Protein AF-A0A093FVK5-F1 (afdb_monomer_lite)

Foldseek 3Di:
DKKWKAFPPRDIFIWDCPDVQKIKTFQVCVVRPQIKIWPQDPDPPDDDPRTDIDGFDDKAQDPPDDDVVVDSRMIMTD

InterPro domains:
  IPR001254 Serine proteases, trypsin domain [PF00089] (1-78)
  IPR001254 Serine proteases, trypsin domain [PS50240] (1-78)
  IPR001314 Peptidase S1A, chymotrypsin family [PR00722] (14-29)
  IPR001314 Peptidase S1A, chymotrypsin family [PR00722] (69-78)
  IPR009003 Peptidase S1, PA clan [SSF50494] (1-78)

Sequence (78 aa):
YMAYLQGKNNQFCGGFLVAPNWVMTAAQCFVHKPLTVILGAHTIQRREESWQTFEVQEYHCHPDFISPKKGNDILLLK

Radius of gyration: 12.37 Å; chains: 1; bounding box: 26×22×35 Å

pLDDT: mean 96.5, std 2.35, range [85.62, 98.62]

Secondary structure (DSSP, 8-state):
-EEEEE-GGG-EEEEEEEETTEEEE-GGGGGGPSPEEEES-S-SSS--TT-EEEE---EEE-TT---GGGS---EEE-

Organism: Gavia stellata (NCBI:txid37040)

Structure (mmCIF, N/CA/C/O backbone):
data_AF-A0A093FVK5-F1
#
_entry.id   AF-A0A093FVK5-F1
#
loop_
_atom_site.group_PDB
_atom_site.id
_atom_site.type_symbol
_atom_site.label_atom_id
_atom_site.label_alt_id
_atom_site.label_comp_id
_atom_site.label_asym_id
_atom_site.label_entity_id
_atom_site.label_seq_id
_atom_site.pdbx_PDB_ins_code
_atom_site.Cartn_x
_atom_site.Cartn_y
_atom_site.Cartn_z
_atom_site.occupancy
_atom_site.B_iso_or_equiv
_atom_site.auth_seq_id
_atom_site.auth_comp_id
_atom_site.auth_asym_id
_atom_site.auth_atom_id
_atom_site.pdbx_PDB_model_num
ATOM 1 N N . TYR A 1 1 ? -10.911 7.673 1.102 1.00 86.06 1 TYR A N 1
ATOM 2 C CA . TYR A 1 1 ? -10.134 6.987 0.049 1.00 86.06 1 TYR A CA 1
ATOM 3 C C . TYR A 1 1 ? -8.627 7.007 0.302 1.00 86.06 1 TYR A C 1
ATOM 5 O O . TYR A 1 1 ? -7.953 6.110 -0.182 1.00 86.06 1 TYR A O 1
ATOM 13 N N . MET A 1 2 ? -8.084 7.988 1.039 1.00 96.19 2 MET A N 1
ATOM 14 C CA . MET A 1 2 ? -6.659 8.025 1.395 1.00 96.19 2 MET A CA 1
ATOM 15 C C . MET A 1 2 ? -6.253 6.818 2.250 1.00 96.19 2 MET A C 1
ATOM 17 O O . MET A 1 2 ? -7.022 6.390 3.114 1.00 96.19 2 MET A O 1
ATOM 21 N N . ALA A 1 3 ? -5.045 6.315 2.012 1.00 97.88 3 ALA A N 1
ATOM 22 C CA . ALA A 1 3 ? -4.414 5.243 2.766 1.00 97.88 3 ALA A CA 1
ATOM 23 C C . ALA A 1 3 ? -3.054 5.703 3.298 1.00 97.88 3 ALA A C 1
ATOM 25 O O . ALA A 1 3 ? -2.254 6.280 2.555 1.00 97.88 3 ALA A O 1
ATOM 26 N N . TYR A 1 4 ? -2.788 5.423 4.569 1.00 97.94 4 TYR A N 1
ATOM 27 C CA . TYR A 1 4 ? -1.455 5.527 5.148 1.00 97.94 4 TYR A CA 1
ATOM 28 C C . TYR A 1 4 ? -0.786 4.158 5.081 1.00 97.94 4 TYR A C 1
ATOM 30 O O . TYR A 1 4 ? -1.387 3.160 5.474 1.00 97.94 4 TYR A O 1
ATOM 38 N N . LEU A 1 5 ? 0.441 4.099 4.572 1.00 97.94 5 LEU A N 1
ATOM 39 C CA . LEU A 1 5 ? 1.213 2.864 4.509 1.00 97.94 5 LEU A CA 1
ATOM 40 C C . LEU A 1 5 ? 2.368 2.949 5.484 1.00 97.94 5 LEU A C 1
ATOM 42 O O . LEU A 1 5 ? 3.255 3.784 5.316 1.00 97.94 5 LEU A O 1
ATOM 46 N N . GLN A 1 6 ? 2.363 2.062 6.467 1.00 97.38 6 GLN A N 1
ATOM 47 C CA . GLN A 1 6 ? 3.455 1.899 7.409 1.00 97.38 6 GLN A CA 1
ATOM 48 C C . GLN A 1 6 ? 4.375 0.786 6.914 1.00 97.38 6 GLN A C 1
ATOM 50 O O . GLN A 1 6 ? 3.926 -0.337 6.707 1.00 97.38 6 GLN A O 1
ATOM 55 N N . GLY A 1 7 ? 5.648 1.099 6.703 1.00 96.12 7 GLY A N 1
ATOM 56 C CA . GLY A 1 7 ? 6.677 0.130 6.348 1.00 96.12 7 GLY A CA 1
ATOM 57 C C . GLY A 1 7 ? 7.674 -0.119 7.477 1.00 96.12 7 GLY A C 1
ATOM 58 O O . GLY A 1 7 ? 7.570 0.429 8.577 1.00 96.12 7 GLY A O 1
ATOM 59 N N . LYS A 1 8 ? 8.699 -0.926 7.191 1.00 92.75 8 LYS A N 1
ATOM 60 C CA . LYS A 1 8 ? 9.804 -1.186 8.125 1.00 92.75 8 LYS A CA 1
ATOM 61 C C . LYS A 1 8 ? 10.547 0.099 8.511 1.00 92.75 8 LYS A C 1
ATOM 63 O O . LYS A 1 8 ? 10.641 1.041 7.724 1.00 92.75 8 LYS A O 1
ATOM 68 N N . ASN A 1 9 ? 11.173 0.094 9.688 1.00 89.38 9 ASN A N 1
ATOM 69 C CA . ASN A 1 9 ? 12.044 1.175 10.178 1.00 89.38 9 ASN A CA 1
ATOM 70 C C . ASN A 1 9 ? 11.374 2.565 10.179 1.00 89.38 9 ASN A C 1
ATOM 72 O O . ASN A 1 9 ? 12.018 3.554 9.830 1.00 89.38 9 ASN A O 1
ATOM 76 N N . ASN A 1 10 ? 10.086 2.639 10.532 1.00 85.62 10 ASN A N 1
ATOM 77 C CA . ASN A 1 10 ? 9.279 3.870 10.530 1.00 85.62 10 ASN A CA 1
ATOM 78 C C . ASN A 1 10 ? 9.200 4.590 9.171 1.00 85.62 10 ASN A C 1
ATOM 80 O O . ASN A 1 10 ? 8.877 5.777 9.116 1.00 85.62 10 ASN A O 1
ATOM 84 N N . GLN A 1 11 ? 9.480 3.891 8.070 1.00 95.62 11 GLN A N 1
ATOM 85 C CA . GLN A 1 11 ? 9.228 4.432 6.741 1.00 95.62 11 GLN A CA 1
ATOM 86 C C . GLN A 1 11 ? 7.729 4.454 6.473 1.00 95.62 11 GLN A C 1
ATOM 88 O O . GLN A 1 11 ? 6.993 3.578 6.931 1.00 95.62 11 GLN A O 1
ATOM 93 N N . PHE A 1 12 ? 7.280 5.451 5.720 1.00 96.06 12 PHE A N 1
ATOM 94 C CA . PHE A 1 12 ? 5.875 5.580 5.381 1.00 96.06 12 PHE A CA 1
ATOM 95 C C . PHE A 1 12 ? 5.685 6.024 3.941 1.00 96.06 12 PHE A C 1
ATOM 97 O O . PHE A 1 12 ? 6.514 6.725 3.365 1.00 96.06 12 PHE A O 1
ATOM 104 N N . CYS A 1 13 ? 4.545 5.635 3.389 1.00 97.62 13 CYS A N 1
ATOM 105 C CA . CYS A 1 13 ? 4.070 6.102 2.101 1.00 97.62 13 CYS A CA 1
ATOM 106 C C . CYS A 1 13 ? 2.596 6.493 2.179 1.00 97.62 13 CYS A C 1
ATOM 108 O O . CYS A 1 13 ? 1.876 6.130 3.109 1.00 97.62 13 CYS A O 1
ATOM 110 N N . GLY A 1 14 ? 2.150 7.242 1.176 1.00 97.38 14 GLY A N 1
ATOM 111 C CA . GLY A 1 14 ? 0.733 7.475 0.919 1.00 97.38 14 GLY A CA 1
ATOM 112 C C . GLY A 1 14 ? 0.193 6.504 -0.126 1.00 97.38 14 GLY A C 1
ATOM 113 O O . GLY A 1 14 ? 0.941 5.958 -0.940 1.00 97.38 14 GLY A O 1
ATOM 114 N N . GLY A 1 15 ? -1.116 6.299 -0.120 1.00 97.88 15 GLY A N 1
ATOM 115 C CA . GLY A 1 15 ? -1.808 5.515 -1.132 1.00 97.88 15 GLY A CA 1
ATOM 116 C C . GLY A 1 15 ? -3.280 5.877 -1.233 1.00 97.88 15 GLY A C 1
ATOM 117 O O . GLY A 1 15 ? -3.788 6.746 -0.519 1.00 97.88 15 GLY A O 1
ATOM 118 N N . PHE A 1 16 ? -3.966 5.188 -2.134 1.00 97.75 16 PHE A N 1
ATOM 119 C CA . PHE A 1 16 ? -5.372 5.402 -2.430 1.00 97.75 16 PHE A CA 1
ATOM 120 C C . PHE A 1 16 ? -6.085 4.059 -2.589 1.00 97.75 16 PHE A C 1
ATOM 122 O O . PHE A 1 16 ? -5.635 3.201 -3.347 1.00 97.75 16 PHE A O 1
ATOM 129 N N . LEU A 1 17 ? -7.208 3.882 -1.895 1.00 98.00 17 LEU A N 1
ATOM 130 C CA . LEU A 1 17 ? -8.084 2.724 -2.066 1.00 98.00 17 LEU A CA 1
ATOM 131 C C . LEU A 1 17 ? -8.837 2.847 -3.397 1.00 98.00 17 LEU A C 1
ATOM 133 O O . LEU A 1 17 ? -9.761 3.652 -3.508 1.00 98.00 17 LEU A O 1
ATOM 137 N N . VAL A 1 18 ? -8.433 2.063 -4.398 1.00 97.69 18 VAL A N 1
ATOM 138 C CA . VAL A 1 18 ? -9.005 2.103 -5.758 1.00 97.69 18 VAL A CA 1
ATOM 139 C C . VAL A 1 18 ? -10.179 1.142 -5.936 1.00 97.69 18 VAL A C 1
ATOM 141 O O . VAL A 1 18 ? -11.065 1.398 -6.746 1.00 97.69 18 VAL A O 1
ATOM 144 N N . ALA A 1 19 ? -10.200 0.051 -5.173 1.00 97.06 19 ALA A N 1
ATOM 145 C CA . ALA A 1 19 ? -11.278 -0.931 -5.141 1.00 97.06 19 ALA A CA 1
ATOM 146 C C . ALA A 1 19 ? -11.282 -1.636 -3.771 1.00 97.06 19 ALA A C 1
ATOM 148 O O . ALA A 1 19 ? -10.310 -1.500 -3.019 1.00 97.06 19 ALA A O 1
ATOM 149 N N . PRO A 1 20 ? -12.337 -2.395 -3.415 1.00 95.06 20 PRO A N 1
ATOM 150 C CA . PRO A 1 20 ? -12.302 -3.240 -2.226 1.00 95.06 20 PRO A CA 1
ATOM 151 C C . PRO A 1 20 ? -11.052 -4.127 -2.235 1.00 95.06 20 PRO A C 1
ATOM 153 O O . PRO A 1 20 ? -10.795 -4.814 -3.221 1.00 95.06 20 PRO A O 1
ATOM 156 N N . ASN A 1 21 ? -10.278 -4.086 -1.149 1.00 96.12 21 ASN A N 1
ATOM 157 C CA . ASN A 1 21 ? -9.013 -4.814 -0.972 1.00 96.12 21 ASN A CA 1
ATOM 158 C C . ASN A 1 21 ? -7.887 -4.436 -1.949 1.00 96.12 21 ASN A C 1
ATOM 160 O O . ASN A 1 21 ? -6.929 -5.184 -2.063 1.00 96.12 21 ASN A O 1
ATOM 164 N N . TRP A 1 22 ? -7.972 -3.303 -2.653 1.00 98.25 22 TRP A N 1
ATOM 165 C CA . TRP A 1 22 ? -6.905 -2.856 -3.550 1.00 98.25 22 TRP A CA 1
ATOM 166 C C . TRP A 1 22 ? -6.481 -1.426 -3.244 1.00 98.25 22 TRP A C 1
ATOM 168 O O . TRP A 1 22 ? -7.252 -0.476 -3.421 1.00 98.25 22 TRP A O 1
ATOM 178 N N . VAL A 1 23 ? -5.224 -1.265 -2.832 1.00 98.62 23 VAL A N 1
ATOM 179 C CA . VAL A 1 23 ? -4.597 0.042 -2.610 1.00 98.62 23 VAL A CA 1
ATOM 180 C C . VAL A 1 23 ? -3.539 0.293 -3.669 1.00 98.62 23 VAL A C 1
ATOM 182 O O . VAL A 1 23 ? -2.641 -0.513 -3.879 1.00 98.62 23 VAL A O 1
ATOM 185 N N . MET A 1 24 ? -3.626 1.447 -4.315 1.00 98.50 24 MET A N 1
ATOM 186 C CA . MET A 1 24 ? -2.605 1.949 -5.222 1.00 98.50 24 MET A CA 1
ATOM 187 C C . MET A 1 24 ? -1.642 2.867 -4.464 1.00 98.50 24 MET A C 1
ATOM 189 O O . MET A 1 24 ? -2.067 3.736 -3.701 1.00 98.50 24 MET A O 1
ATOM 193 N N . THR A 1 25 ? -0.345 2.689 -4.682 1.00 98.44 25 THR A N 1
ATOM 194 C CA . THR A 1 25 ? 0.737 3.529 -4.150 1.00 98.44 25 THR A CA 1
ATOM 195 C C . THR A 1 25 ? 1.862 3.644 -5.186 1.00 98.44 25 THR A C 1
ATOM 197 O O . THR A 1 25 ? 1.733 3.154 -6.308 1.00 98.44 25 THR A O 1
ATOM 200 N N . ALA A 1 26 ? 2.962 4.300 -4.828 1.00 98.12 26 ALA A N 1
ATOM 201 C CA . ALA A 1 26 ? 4.143 4.394 -5.673 1.00 98.12 26 ALA A CA 1
ATOM 202 C C . ALA A 1 26 ? 4.987 3.108 -5.594 1.00 98.12 26 ALA A C 1
ATOM 204 O O . ALA A 1 26 ? 5.157 2.526 -4.519 1.00 98.12 26 ALA A O 1
ATOM 205 N N . ALA A 1 27 ? 5.560 2.670 -6.712 1.00 98.12 27 ALA A N 1
ATOM 206 C CA . ALA A 1 27 ? 6.430 1.495 -6.765 1.00 98.12 27 ALA A CA 1
ATOM 207 C C . ALA A 1 27 ? 7.710 1.655 -5.941 1.00 98.12 27 ALA A C 1
ATOM 209 O O . ALA A 1 27 ? 8.179 0.687 -5.344 1.00 98.12 27 ALA A O 1
ATOM 210 N N . GLN A 1 28 ? 8.233 2.870 -5.792 1.00 96.88 28 GLN A N 1
ATOM 211 C CA . GLN A 1 28 ? 9.358 3.138 -4.896 1.00 96.88 28 GLN A CA 1
ATOM 212 C C . GLN A 1 28 ? 9.079 2.771 -3.430 1.00 96.88 28 GLN A C 1
ATOM 214 O O . GLN A 1 28 ? 10.013 2.445 -2.701 1.00 96.88 28 GLN A O 1
ATOM 219 N N . CYS A 1 29 ? 7.812 2.724 -3.003 1.00 97.44 29 CYS A N 1
ATOM 220 C CA . CYS A 1 29 ? 7.432 2.305 -1.651 1.00 97.44 29 CYS A CA 1
ATOM 221 C C . CYS A 1 29 ? 7.653 0.806 -1.397 1.00 97.44 29 CYS A C 1
ATOM 223 O O . CYS A 1 29 ? 7.672 0.363 -0.248 1.00 97.44 29 CYS A O 1
ATOM 225 N N . PHE A 1 30 ? 7.873 0.014 -2.452 1.00 96.69 30 PHE A N 1
ATOM 226 C CA . PHE A 1 30 ? 8.133 -1.423 -2.374 1.00 96.69 30 PHE A CA 1
ATOM 227 C C . PHE A 1 30 ? 9.354 -1.767 -1.506 1.00 96.69 30 PHE A C 1
ATOM 229 O O . PHE A 1 30 ? 9.410 -2.843 -0.915 1.00 96.69 30 PHE A O 1
ATOM 236 N N . VAL A 1 31 ? 10.336 -0.868 -1.384 1.00 95.44 31 VAL A N 1
ATOM 237 C CA . VAL A 1 31 ? 11.546 -1.112 -0.576 1.00 95.44 31 VAL A CA 1
ATOM 238 C C . VAL A 1 31 ? 11.271 -1.114 0.934 1.00 95.44 31 VAL A C 1
ATOM 240 O O . VAL A 1 31 ? 12.086 -1.617 1.715 1.00 95.44 31 VAL A O 1
ATOM 243 N N . HIS A 1 32 ? 10.121 -0.578 1.356 1.00 96.06 32 HIS A N 1
ATOM 244 C CA . HIS A 1 32 ? 9.729 -0.439 2.759 1.00 96.06 32 HIS A CA 1
ATOM 245 C C . HIS A 1 32 ? 8.956 -1.642 3.305 1.00 96.06 32 HIS A C 1
ATOM 247 O O . HIS A 1 32 ? 8.500 -1.599 4.442 1.00 96.06 32 HIS A O 1
ATOM 253 N N . LYS A 1 33 ? 8.833 -2.726 2.533 1.00 95.62 33 LYS A N 1
ATOM 254 C CA . LYS A 1 33 ? 8.161 -3.951 2.975 1.00 95.62 33 LYS A CA 1
ATOM 255 C C . LYS A 1 33 ? 8.713 -4.532 4.288 1.00 95.62 33 LYS A C 1
ATOM 257 O O . LYS A 1 33 ? 9.923 -4.428 4.519 1.00 95.62 33 LYS A O 1
ATOM 262 N N . PRO A 1 34 ? 7.874 -5.246 5.064 1.00 96.38 34 PRO A N 1
ATOM 263 C CA . PRO A 1 34 ? 6.431 -5.432 4.847 1.00 96.38 34 PRO A CA 1
ATOM 264 C C . PRO A 1 34 ? 5.652 -4.125 5.064 1.00 96.38 34 PRO A C 1
ATOM 266 O O . PRO A 1 34 ? 6.064 -3.295 5.869 1.00 96.38 34 PRO A O 1
ATOM 269 N N . LEU A 1 35 ? 4.583 -3.923 4.289 1.00 97.69 35 LEU A N 1
ATOM 270 C CA . LEU A 1 35 ? 3.692 -2.771 4.404 1.00 97.69 35 LEU A CA 1
ATOM 271 C C . LEU A 1 35 ? 2.407 -3.160 5.136 1.00 97.69 35 LEU A C 1
ATOM 273 O O . LEU A 1 35 ? 1.782 -4.172 4.816 1.00 97.69 35 LEU A O 1
ATOM 277 N N . THR A 1 36 ? 1.983 -2.290 6.042 1.00 97.31 36 THR A N 1
ATOM 278 C CA . THR A 1 36 ? 0.666 -2.304 6.675 1.00 97.31 36 THR A CA 1
ATOM 279 C C . THR A 1 36 ? -0.124 -1.103 6.169 1.00 97.31 36 THR A C 1
ATOM 281 O O . THR A 1 36 ? 0.350 0.034 6.207 1.00 97.31 36 THR A O 1
ATOM 284 N N . VAL A 1 37 ? -1.336 -1.345 5.684 1.00 97.94 37 VAL A N 1
ATOM 285 C CA . VAL A 1 37 ? -2.256 -0.312 5.209 1.00 97.94 37 VAL A CA 1
ATOM 286 C C . VAL A 1 37 ? -3.165 0.109 6.356 1.00 97.94 37 VAL A C 1
ATOM 288 O O . VAL A 1 37 ? -3.818 -0.725 6.978 1.00 97.94 37 VAL A O 1
ATOM 291 N N . ILE A 1 38 ? -3.256 1.413 6.602 1.00 97.50 38 ILE A N 1
ATOM 292 C CA . ILE A 1 38 ? -4.202 2.017 7.539 1.00 97.50 38 ILE A CA 1
ATOM 293 C C . ILE A 1 38 ? -5.154 2.917 6.750 1.00 97.50 38 ILE A C 1
ATOM 295 O O . ILE A 1 38 ? -4.744 3.908 6.137 1.00 97.50 38 ILE A O 1
ATOM 299 N N . LEU A 1 39 ? -6.437 2.563 6.758 1.00 97.31 39 LEU A N 1
ATOM 300 C CA . LEU A 1 39 ? -7.524 3.337 6.161 1.00 97.31 39 LEU A CA 1
ATOM 301 C C . LEU A 1 39 ? -8.320 4.062 7.245 1.00 97.31 39 LEU A C 1
ATOM 303 O O . LEU A 1 39 ? -8.335 3.645 8.399 1.00 97.31 39 LEU A O 1
ATOM 307 N N . GLY A 1 40 ? -9.005 5.141 6.857 1.00 96.38 40 GLY A N 1
ATOM 308 C CA . GLY A 1 40 ? -9.899 5.877 7.758 1.00 96.38 40 GLY A CA 1
ATOM 309 C C . GLY A 1 40 ? -9.185 6.670 8.856 1.00 96.38 40 GLY A C 1
ATOM 310 O O . GLY A 1 40 ? -9.847 7.136 9.778 1.00 96.38 40 GLY A O 1
ATOM 311 N N . ALA A 1 41 ? -7.864 6.840 8.762 1.00 95.81 41 ALA A N 1
ATOM 312 C CA . ALA A 1 41 ? -7.085 7.660 9.682 1.00 95.81 41 ALA A CA 1
ATOM 313 C C . ALA A 1 41 ? -7.083 9.133 9.254 1.00 95.81 41 ALA A C 1
ATOM 315 O O . ALA A 1 41 ? -6.764 9.452 8.106 1.00 95.81 41 ALA A O 1
ATOM 316 N N . HIS A 1 42 ? -7.407 10.027 10.185 1.00 94.88 42 HIS A N 1
ATOM 317 C CA . HIS A 1 42 ? -7.233 11.470 10.028 1.00 94.88 42 HIS A CA 1
ATOM 318 C C . HIS A 1 42 ? -5.892 11.942 10.608 1.00 94.88 42 HIS A C 1
ATOM 320 O O . HIS A 1 42 ? -5.207 12.767 10.005 1.00 94.88 42 HIS A O 1
ATOM 326 N N . THR A 1 43 ? -5.480 11.377 11.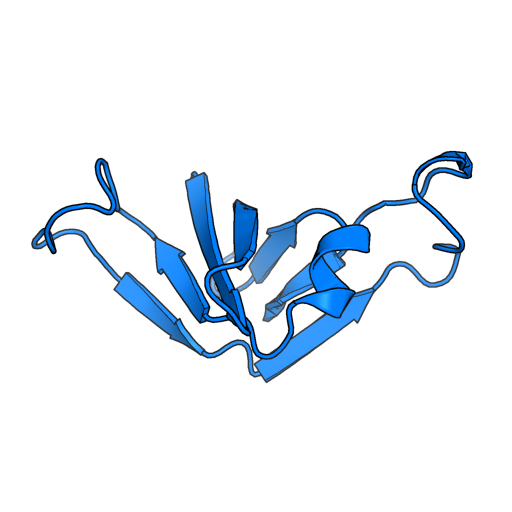743 1.00 94.25 43 THR A N 1
ATOM 327 C CA . THR A 1 43 ? -4.122 11.504 12.296 1.00 94.25 43 THR A CA 1
ATOM 328 C C . THR A 1 43 ? -3.511 10.121 12.474 1.00 94.25 43 THR A C 1
ATOM 330 O O . THR A 1 43 ? -4.254 9.161 12.597 1.00 94.25 43 THR A O 1
ATOM 333 N N . ILE A 1 44 ? -2.178 10.015 12.499 1.00 92.88 44 ILE A N 1
ATOM 334 C CA . ILE A 1 44 ? -1.432 8.781 12.829 1.00 92.88 44 ILE A CA 1
ATOM 335 C C . ILE A 1 44 ? -0.888 8.781 14.266 1.00 92.88 44 ILE A C 1
ATOM 337 O O . ILE A 1 44 ? -0.315 7.797 14.720 1.00 92.88 44 ILE A O 1
ATOM 341 N N . GLN A 1 45 ? -1.047 9.892 14.991 1.00 93.62 45 GLN A N 1
ATOM 342 C CA . GLN A 1 45 ? -0.485 10.077 16.336 1.00 93.62 45 GLN A CA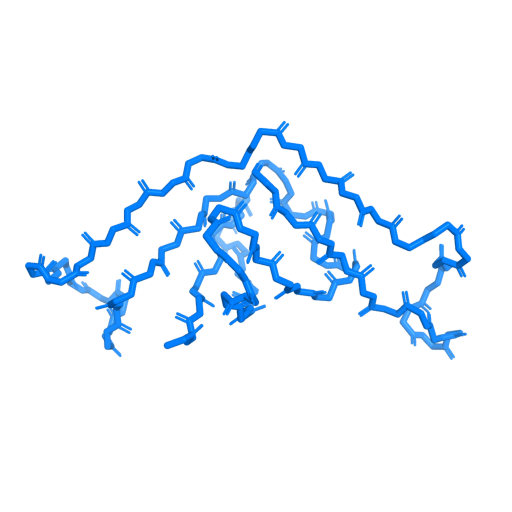 1
ATOM 343 C C . GLN A 1 45 ? -1.292 9.350 17.420 1.00 93.62 45 GLN A C 1
ATOM 345 O O . GLN A 1 45 ? -0.773 9.058 18.493 1.00 93.62 45 GLN A O 1
ATOM 350 N N . ARG A 1 46 ? -2.571 9.080 17.149 1.00 94.69 46 ARG A N 1
ATOM 351 C CA . ARG A 1 46 ? -3.493 8.375 18.042 1.00 94.69 46 ARG A CA 1
ATOM 352 C C . ARG A 1 46 ? -4.429 7.516 17.209 1.00 94.69 46 ARG A C 1
ATOM 354 O O . ARG A 1 46 ? -4.851 7.949 16.143 1.00 94.69 46 ARG A O 1
ATOM 361 N N . ARG A 1 47 ? -4.783 6.341 17.720 1.00 94.38 47 ARG A N 1
ATOM 362 C CA . ARG A 1 47 ? -5.758 5.464 17.071 1.00 94.38 47 ARG A CA 1
ATOM 363 C C . ARG A 1 47 ? -7.156 6.077 17.155 1.00 94.38 47 ARG A C 1
ATOM 365 O O . ARG A 1 47 ? -7.552 6.546 18.219 1.00 94.38 47 ARG A O 1
ATOM 372 N N . GLU A 1 48 ? -7.890 6.046 16.049 1.00 96.00 48 GLU A N 1
ATOM 373 C CA . GLU A 1 48 ? -9.274 6.526 15.961 1.00 96.00 48 GLU A CA 1
ATOM 374 C C . GLU A 1 48 ? -10.209 5.346 15.667 1.00 96.00 48 GLU A C 1
ATOM 376 O O . GLU A 1 48 ? -9.779 4.328 15.122 1.00 96.00 48 GLU A O 1
ATOM 381 N N . GLU A 1 49 ? -11.491 5.466 16.014 1.00 97.00 49 GLU A N 1
ATOM 382 C CA . GLU A 1 49 ? -12.483 4.396 15.796 1.00 97.00 49 GLU A CA 1
ATOM 383 C C . GLU A 1 49 ? -12.663 4.045 14.313 1.00 97.00 49 GLU A C 1
ATOM 385 O O . GLU A 1 49 ? -12.965 2.906 13.970 1.00 97.00 49 GLU A O 1
ATOM 390 N N . SER A 1 50 ? -12.427 5.010 13.423 1.00 96.69 50 SER A N 1
ATOM 391 C CA . SER A 1 50 ? -12.491 4.834 11.972 1.00 96.69 50 SER A CA 1
ATOM 392 C C . SER A 1 50 ? -11.296 4.081 11.380 1.00 96.69 50 SER A C 1
ATOM 394 O O . SER A 1 50 ? -11.333 3.751 10.191 1.00 96.69 50 SER A O 1
ATOM 396 N N . TRP A 1 51 ? -10.239 3.820 12.162 1.00 96.94 51 TRP A N 1
ATOM 397 C CA . TRP A 1 51 ? -9.047 3.139 11.664 1.00 96.94 51 TRP A CA 1
ATOM 398 C C . TRP A 1 51 ? -9.342 1.688 11.315 1.00 96.94 51 TRP A C 1
ATOM 400 O O . TRP A 1 51 ? -9.793 0.901 12.147 1.00 96.94 51 TRP A O 1
ATOM 410 N N . GLN A 1 52 ? -8.960 1.314 10.104 1.00 96.94 52 GLN A N 1
ATOM 411 C CA . GLN A 1 52 ? -8.954 -0.070 9.658 1.00 96.94 52 GLN A CA 1
ATOM 412 C C . GLN A 1 52 ? -7.545 -0.426 9.204 1.00 96.94 52 GLN A C 1
ATOM 414 O O . GLN A 1 52 ? -6.975 0.256 8.353 1.00 96.94 52 GLN A O 1
ATOM 419 N N . THR A 1 53 ? -6.979 -1.468 9.806 1.00 96.88 53 THR A N 1
ATOM 420 C CA . THR A 1 53 ? -5.589 -1.881 9.603 1.00 96.88 53 THR A CA 1
ATOM 421 C C . THR A 1 53 ? -5.555 -3.212 8.870 1.00 96.88 53 THR A C 1
ATOM 423 O O . THR A 1 53 ? -6.190 -4.169 9.310 1.00 96.88 53 THR A O 1
ATOM 426 N N . PHE A 1 54 ? -4.801 -3.268 7.776 1.00 97.62 54 PHE A N 1
ATOM 427 C CA . PHE A 1 54 ? -4.685 -4.437 6.913 1.00 97.62 54 PHE A CA 1
ATOM 428 C C . PHE A 1 54 ? -3.216 -4.749 6.627 1.00 97.62 54 PHE A C 1
ATOM 430 O O . PHE A 1 54 ? -2.437 -3.865 6.268 1.00 97.62 54 PHE A O 1
ATOM 437 N N . GLU A 1 55 ? -2.844 -6.015 6.772 1.00 97.50 55 GLU A N 1
ATOM 438 C CA . GLU A 1 55 ? -1.568 -6.547 6.293 1.00 97.50 55 GLU A CA 1
ATOM 439 C C . GLU A 1 55 ? -1.639 -6.708 4.770 1.00 97.50 55 GLU A C 1
ATOM 441 O O . GLU A 1 55 ? -2.630 -7.227 4.256 1.00 97.50 55 GLU A O 1
ATOM 446 N N . VAL A 1 56 ? -0.598 -6.292 4.045 1.00 98.00 56 VAL A N 1
ATOM 447 C CA . VAL A 1 56 ? -0.534 -6.513 2.593 1.00 98.00 56 VAL A CA 1
ATOM 448 C C . VAL A 1 56 ? -0.110 -7.949 2.302 1.00 98.00 56 VAL A C 1
ATOM 450 O O . VAL A 1 56 ? 0.970 -8.377 2.720 1.00 98.00 56 VAL A O 1
ATOM 453 N N . GLN A 1 57 ? -0.920 -8.665 1.526 1.00 97.75 57 GLN A N 1
ATOM 454 C CA . GLN A 1 57 ? -0.672 -10.048 1.127 1.00 97.75 57 GLN A CA 1
ATOM 455 C C . GLN A 1 57 ? 0.117 -10.129 -0.178 1.00 97.75 57 GLN A C 1
ATOM 457 O O . GLN A 1 57 ? 1.047 -10.927 -0.297 1.00 97.75 57 GLN A O 1
ATOM 462 N N . GLU A 1 58 ? -0.223 -9.288 -1.155 1.00 98.06 58 GLU A N 1
ATOM 463 C CA . GLU A 1 58 ? 0.398 -9.318 -2.477 1.00 98.06 58 GLU A CA 1
ATOM 464 C C . GLU A 1 58 ? 0.836 -7.922 -2.932 1.00 98.06 58 GLU A C 1
ATOM 466 O O . GLU A 1 58 ? 0.211 -6.904 -2.635 1.00 98.06 58 GLU A O 1
ATOM 471 N N . TYR A 1 59 ? 1.927 -7.882 -3.698 1.00 98.38 59 TYR A N 1
ATOM 472 C CA . TYR A 1 59 ? 2.515 -6.651 -4.216 1.00 98.38 59 TYR A CA 1
ATOM 473 C C . TYR A 1 59 ? 2.694 -6.765 -5.722 1.00 98.38 59 TYR A C 1
ATOM 475 O O . TYR A 1 59 ? 3.573 -7.481 -6.201 1.00 98.38 59 TYR A O 1
ATOM 483 N N . HIS A 1 60 ? 1.898 -6.003 -6.452 1.00 98.31 60 HIS A N 1
ATOM 484 C CA . HIS A 1 60 ? 1.844 -5.983 -7.905 1.00 98.31 60 HIS A CA 1
ATOM 485 C C . HIS A 1 60 ? 2.540 -4.717 -8.402 1.00 98.31 60 HIS A C 1
ATOM 487 O O . HIS A 1 60 ? 1.918 -3.677 -8.622 1.00 98.31 60 HIS A O 1
ATOM 493 N N . CYS A 1 61 ? 3.870 -4.782 -8.472 1.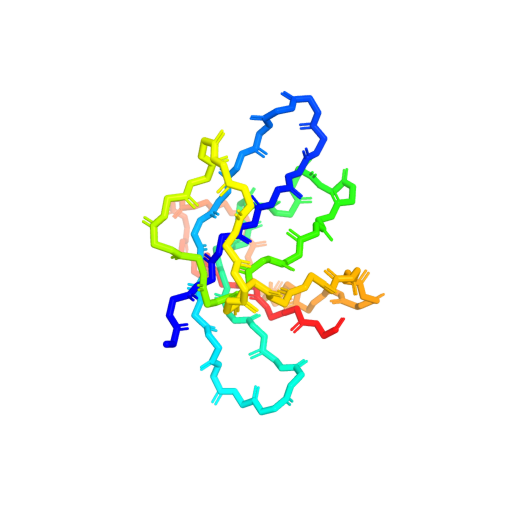00 97.88 61 CYS A N 1
ATOM 494 C CA . CYS A 1 61 ? 4.692 -3.702 -9.014 1.00 97.88 61 CYS A CA 1
ATOM 495 C C . CYS A 1 61 ? 4.487 -3.621 -10.528 1.00 97.88 61 CYS A C 1
ATOM 497 O O . CYS A 1 61 ? 4.421 -4.662 -11.185 1.00 97.88 61 CYS A O 1
ATOM 499 N N . HIS A 1 62 ? 4.418 -2.412 -11.089 1.00 97.81 62 HIS A N 1
ATOM 500 C CA . HIS A 1 62 ? 4.352 -2.266 -12.540 1.00 97.81 62 HIS A CA 1
ATOM 501 C C . HIS A 1 62 ? 5.548 -2.978 -13.199 1.00 97.81 62 HIS A C 1
ATOM 503 O O . HIS A 1 62 ? 6.682 -2.746 -12.769 1.00 97.81 62 HIS A O 1
ATOM 509 N N . PRO A 1 63 ? 5.333 -3.822 -14.227 1.00 97.50 63 PRO A N 1
ATOM 510 C CA . PRO A 1 63 ? 6.396 -4.639 -14.821 1.00 97.50 63 PRO A CA 1
ATOM 511 C C . PRO A 1 63 ? 7.537 -3.795 -15.403 1.00 97.50 63 PRO A C 1
ATOM 513 O O . PRO A 1 63 ? 8.699 -4.174 -15.306 1.00 97.50 63 PRO A O 1
ATOM 516 N N . ASP A 1 64 ? 7.211 -2.614 -15.931 1.00 97.81 64 ASP A N 1
ATOM 517 C CA . ASP A 1 64 ? 8.187 -1.682 -16.511 1.00 97.81 64 ASP A CA 1
ATOM 518 C C . ASP A 1 64 ? 8.765 -0.664 -15.507 1.00 97.81 64 ASP A C 1
ATOM 520 O O . ASP A 1 64 ? 9.400 0.316 -15.911 1.00 97.81 64 ASP A O 1
ATOM 524 N N . PHE A 1 65 ? 8.522 -0.827 -14.201 1.00 97.38 65 PHE A N 1
ATOM 525 C CA . PHE A 1 65 ? 9.136 0.041 -13.197 1.00 97.38 65 PHE A CA 1
ATOM 526 C C . PHE A 1 65 ? 10.622 -0.290 -13.037 1.00 97.38 65 PHE A C 1
ATOM 528 O O . PHE A 1 65 ? 10.996 -1.390 -12.638 1.00 97.38 65 PHE A O 1
ATOM 535 N N . ILE A 1 66 ? 11.480 0.695 -13.303 1.00 95.56 66 ILE A N 1
ATOM 536 C CA . ILE A 1 66 ? 12.936 0.573 -13.121 1.00 95.56 66 ILE A CA 1
ATOM 537 C C . ILE A 1 66 ? 13.423 1.537 -12.041 1.00 95.56 66 ILE A C 1
ATOM 539 O O . ILE A 1 66 ? 14.245 1.187 -11.197 1.00 95.56 66 ILE A O 1
ATOM 543 N N . SER A 1 67 ? 12.959 2.784 -12.091 1.00 95.81 67 SER A N 1
ATOM 544 C CA . SER A 1 67 ? 13.246 3.802 -11.086 1.00 95.81 67 SER A CA 1
ATOM 545 C C . SER A 1 67 ? 12.233 4.942 -11.188 1.00 95.81 67 SER A C 1
ATOM 547 O O . SER A 1 67 ? 11.683 5.155 -12.272 1.00 95.81 67 SER A O 1
ATOM 549 N N . PRO A 1 68 ? 12.045 5.749 -10.127 1.00 93.88 68 PRO A N 1
ATOM 550 C CA . PRO A 1 68 ? 11.097 6.870 -10.145 1.00 93.88 68 PRO A CA 1
ATOM 551 C C . PRO A 1 68 ? 11.336 7.846 -11.302 1.00 93.88 68 PRO A C 1
ATOM 553 O O . PRO A 1 68 ? 10.404 8.363 -11.907 1.00 93.88 68 PRO A O 1
ATOM 556 N N . LYS A 1 69 ? 12.609 8.050 -11.673 1.00 96.00 69 LYS A N 1
ATOM 557 C CA . LYS A 1 69 ? 13.010 8.945 -12.770 1.00 96.00 69 LYS A CA 1
ATOM 558 C C . LYS A 1 69 ? 12.615 8.433 -14.158 1.00 96.00 69 LYS A C 1
ATOM 560 O O . LYS A 1 69 ? 12.579 9.224 -15.092 1.00 96.00 69 LYS A O 1
ATOM 565 N N . LYS A 1 70 ? 12.384 7.126 -14.308 1.00 95.81 70 LYS A N 1
ATOM 566 C CA . LYS A 1 70 ? 12.014 6.485 -15.579 1.00 95.81 70 LYS A CA 1
ATOM 567 C C . LYS A 1 70 ? 10.500 6.292 -15.738 1.00 95.81 70 LYS A C 1
ATOM 569 O O . LYS A 1 70 ? 10.075 5.809 -16.780 1.00 95.81 70 LYS A O 1
ATOM 574 N N . GLY A 1 71 ? 9.699 6.700 -14.751 1.00 96.31 71 GLY A N 1
ATOM 575 C CA . GLY A 1 71 ? 8.244 6.557 -14.774 1.00 96.31 71 GLY A CA 1
ATOM 576 C C . GLY A 1 71 ? 7.765 5.185 -14.301 1.00 96.31 71 GLY A C 1
ATOM 577 O O . GLY A 1 71 ? 8.520 4.427 -13.693 1.00 96.31 71 GLY A O 1
ATOM 578 N N . ASN A 1 72 ? 6.483 4.895 -14.554 1.00 97.62 72 ASN A N 1
ATOM 579 C CA . ASN A 1 72 ? 5.791 3.680 -14.104 1.00 97.62 72 ASN A CA 1
ATOM 580 C C . ASN A 1 72 ? 5.906 3.432 -12.591 1.00 97.62 72 ASN A C 1
ATOM 582 O O . ASN A 1 72 ? 5.909 2.290 -12.139 1.00 97.62 72 ASN A O 1
ATOM 586 N N . ASP A 1 73 ? 6.013 4.508 -11.804 1.00 97.81 73 ASP A N 1
ATOM 587 C CA . ASP A 1 73 ? 6.135 4.466 -10.346 1.00 97.81 73 ASP A CA 1
ATOM 588 C C . ASP A 1 73 ? 4.773 4.177 -9.698 1.00 97.81 73 ASP A C 1
ATOM 590 O O . ASP A 1 73 ? 4.197 5.007 -9.000 1.00 97.81 73 ASP A O 1
ATOM 594 N N . ILE A 1 74 ? 4.227 2.997 -9.996 1.00 98.19 74 ILE A N 1
ATOM 595 C CA . ILE A 1 74 ? 2.912 2.533 -9.563 1.00 98.19 74 ILE A CA 1
ATOM 596 C C . ILE A 1 74 ? 2.990 1.092 -9.049 1.00 98.19 74 ILE A C 1
ATOM 598 O O . ILE A 1 74 ? 3.600 0.207 -9.653 1.00 98.19 74 ILE A O 1
ATOM 602 N N . LEU A 1 75 ? 2.357 0.867 -7.904 1.00 98.50 75 LEU A N 1
ATOM 603 C CA . LEU A 1 75 ? 2.287 -0.409 -7.207 1.00 98.50 75 LEU A CA 1
ATOM 604 C C . LEU A 1 75 ? 0.867 -0.621 -6.694 1.00 98.50 75 LEU A C 1
ATOM 606 O O . LEU A 1 75 ? 0.316 0.238 -6.005 1.00 98.50 75 LEU A O 1
ATOM 610 N N . LEU A 1 76 ? 0.296 -1.779 -7.015 1.00 98.56 76 LEU A N 1
ATOM 611 C CA . LEU A 1 76 ? -0.965 -2.236 -6.448 1.00 98.56 76 LEU A CA 1
ATOM 612 C C . LEU A 1 76 ? -0.696 -3.203 -5.295 1.00 98.56 76 LEU A C 1
ATOM 614 O O . LEU A 1 76 ? 0.134 -4.107 -5.390 1.00 98.56 76 LEU A O 1
ATOM 618 N N . LEU A 1 77 ? -1.405 -2.987 -4.200 1.00 98.56 77 LEU A N 1
ATOM 619 C CA . LEU A 1 77 ? -1.356 -3.782 -2.984 1.00 98.56 77 LEU A CA 1
ATOM 620 C C . LEU A 1 77 ? -2.702 -4.455 -2.802 1.00 98.56 77 LEU A C 1
ATOM 622 O O . LEU A 1 77 ? -3.735 -3.808 -3.002 1.00 98.56 77 LEU A O 1
ATOM 626 N N . LYS A 1 78 ? -2.658 -5.717 -2.399 1.00 97.12 78 LYS A N 1
ATOM 627 C CA . LYS A 1 78 ? -3.829 -6.537 -2.127 1.00 97.12 78 LYS A CA 1
ATOM 628 C C . LYS A 1 78 ? -3.723 -7.162 -0.749 1.00 97.12 78 LYS A C 1
ATOM 630 O O . LYS A 1 78 ? -2.596 -7.598 -0.407 1.00 97.12 78 LYS A O 1
#

=== Feature glossary ===
The record interleaves many kinds of information about one protein. Here is each kind framed as the question it answers.

Q: What does the local fold look like, residue by residue?
A: The Foldseek 3Di string encodes local tertiary geometry as a 20-letter alphabet — one character per residue — derived from the relative positions of nearby Cα atoms. Unlike the amino-acid sequence, 3Di is a direct function of the 3D structure, so two proteins with the same fold have similar 3Di strings even at low sequence identity.

Q: Which residues are in helices, strands, or loops?
A: The SS8 string is DSSP's per-residue secondary-structure call. α-helix (H) means an i→i+4 H-bond ladder; β-strand (E) means the residue participates in a β-sheet; 3₁₀ (G) and π (I) are tighter and wider helices; T/S are turns/bends; '-' is loop.

Q: How big and how compact is the whole molecule?
A: Radius of gyration (Rg) is the root-mean-square distance of Cα atoms from their centroid — a single number for overall size and compactness. A globular domain of N residues has Rg ≈ 2.2·N^0.38 Å; an extended or disordered chain has a much larger Rg. The Cα contact count is the number of residue pairs whose Cα atoms are within 8 Å and are more than four positions apart in sequence — a standard proxy for tertiary packing density. The bounding box is the smallest axis-aligned box enclosing all Cα atoms.

Q: Where is each backbone atom in 3D?
A: Structure coordinates are given as an mmCIF _atom_site loop: one row per atom with element, residue name, chain id, sequence number, and x/y/z position in Å. Only the four main-chain atoms per residue are included here; side chains are omitted to keep the record compact.

Q: What is the amino-acid chain?
A: Primary structure: the covalent order of the twenty standard amino acids along the backbone. Two proteins with the same sequence will (almost always) fold to the same structure; two with 30% identity often share a fold but not the details.

Q: What if only a Cα trace is available?
A: Three-state secondary structure (P-SEA) collapses the eight DSSP classes into helix (a), strand (b), and coil (c). P-SEA assigns these from Cα geometry alone — distances and angles — without requiring backbone oxygens, so it works on any Cα trace.

Q: What family and function is it annotated with?
A: Database cross-references. InterPro integrates a dozen domain/family signature databases into unified entries with residue-range hits. GO terms attach function/process/location labels with evidence codes. CATH codes position the fold in a four-level structural taxonomy. Organism is the NCBI-taxonomy species name.

Q: How confident is the AlphaFold model at each residue?
A: pLDDT is the predicted lDDT-Cα score: AlphaFold's confiden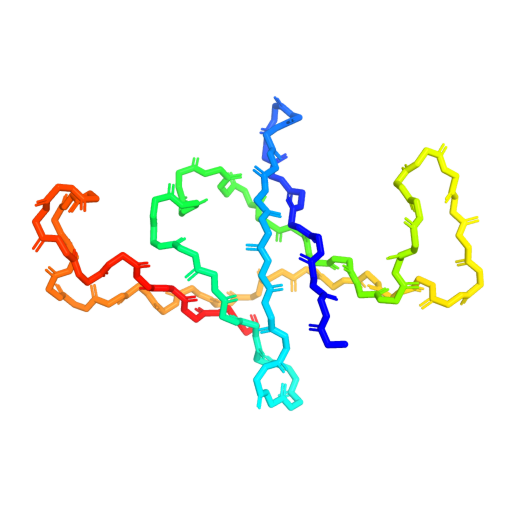ce that the local environment of each residue (all inter-atomic distances within 15 Å) is correctly placed. It is a per-residue number between 0 and 100, with higher meaning more reliable.

Q: How mobile is each atom in the crystal?
A: B-factor (Debye–Waller factor) reflects atomic displacement in the crystal lattice. It is an experimental observable (units Å²), not a prediction; low values mean the atom is pinned down, high values mean it moves or is heterogeneous across the crystal.

Q: Which residues are buried vs exposed?
A: SASA measures how much of the protein is reachable by solvent. It is computed by rolling a water-sized probe over the atomic surface and summing the exposed area (Å²). Per-residue SASA distinguishes core (buried, low SASA) from surface (exposed, high SASA) residues; total SASA is a whole-molecule size measure.

Q: What do the diagnostic plots show?
A: Plot images: a contact map (which residues are close in 3D, as an N×N binary image), a Ramachandran scatter (backbone torsion angles, revealing secondary-structure composition at a glance), and — for AlphaFold structures — a PAE heatmap (pairwise prediction confidence).

Q: What known structures does this most resemble?
A: The Foldseek neighbor list gives the closest experimentally determined structures in the PDB, ranked by structural alignment. TM-score near 1 means near-identical fold; near 0.3 means only rough topology match. This is how one finds what a novel Alp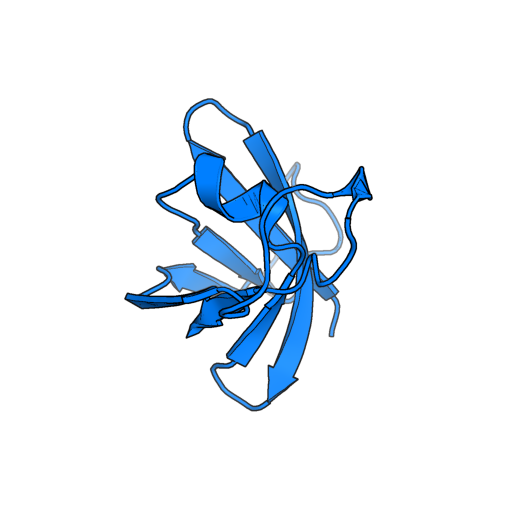haFold prediction most resembles in the sol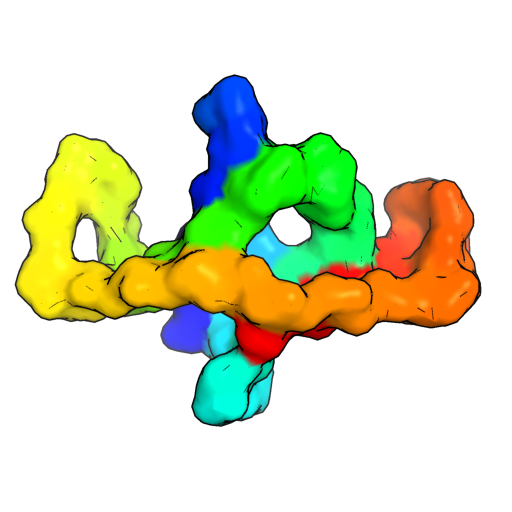ved-structure universe.

Q: Are the domains correctly placed relative to each other?
A: Predicted aligned error is AlphaFold's pairwise confidence. Unlike pLDDT (per-residue), PAE is per-residue-pair and captures whether two parts of the structure are correctly placed relative to each other. Units are ångströms of expected positional error.

Q: What do the rendered images show?
A: Structure images are PyMOL renders from six orthogonal camera directions. Cartoon representation draws helices as coils and strands as arrows; sticks shows the backbone as bonds; surface shows the solvent-excluded envelope. Rainbow coloring maps sequence position to hue (blue→red, N→C); chain coloring assigns a distinct color per polypeptide.

Q: What are the backbone torsion angles?
A: φ (phi) and ψ (psi) are the two rotatable backbone dihedrals per residue: φ is the C(i-1)–N–Cα–C torsion, ψ is the N–Cα–C–N(i+1) torsion, both in degrees on (−180°, 180°]. α-helical residues cluster near (−60°, −45°); β-strand residues near (−120°, +130°). A Ramachandran plot is simply a scatter of (φ, ψ) for every residue.